Protein AF-A0A967PV25-F1 (afdb_monomer_lite)

Secondary structure (DSSP, 8-state):
--SS-S-EEE--SSSHHHHHHHTTSTT--EEE-SSHHHHHHHHHHH--SEEE-

pLDDT: mean 96.58, std 4.16, range [71.19, 98.69]

Radius of gyrati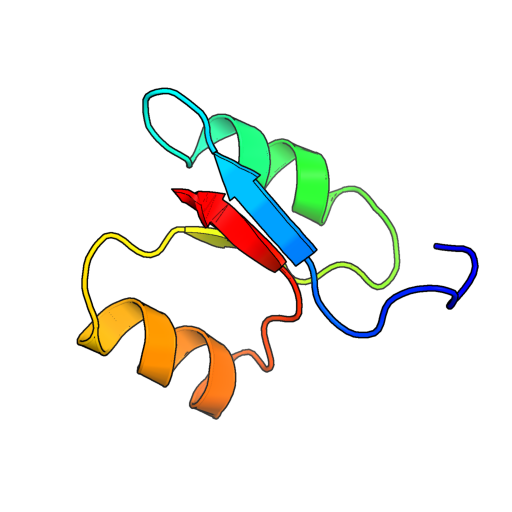on: 10.34 Å; chains: 1; bounding box: 25×22×22 Å

Foldseek 3Di:
DPPPAQAEEAEDDQQVVVQVVQVVDPPAAEFEDPDPVSVVCCCPPVVHRYYTD

Structure (mmCIF, N/CA/C/O backbone):
data_AF-A0A967PV25-F1
#
_entry.id   AF-A0A967PV25-F1
#
loop_
_atom_site.group_PDB
_atom_site.id
_atom_site.type_symbol
_atom_site.label_atom_id
_atom_site.label_alt_id
_atom_site.label_comp_id
_atom_site.label_asym_id
_atom_site.label_entity_id
_atom_site.label_seq_id
_atom_site.pdbx_PDB_ins_code
_atom_site.Cartn_x
_atom_site.Cartn_y
_atom_site.Cartn_z
_atom_site.occupancy
_atom_site.B_iso_or_equiv
_atom_site.auth_seq_id
_atom_site.auth_comp_id
_atom_site.auth_asym_id
_atom_site.auth_atom_id
_atom_site.pdbx_PDB_model_num
ATOM 1 N N . ALA A 1 1 ? -11.412 4.816 9.032 1.00 71.19 1 ALA A N 1
ATOM 2 C CA . ALA A 1 1 ? -11.752 3.778 8.039 1.00 71.19 1 ALA A CA 1
ATOM 3 C C . ALA A 1 1 ? -13.076 3.143 8.451 1.00 71.19 1 ALA A C 1
ATOM 5 O O . ALA A 1 1 ? -13.187 2.776 9.614 1.00 71.19 1 ALA A O 1
ATOM 6 N N . THR A 1 2 ? -14.070 3.074 7.559 1.00 87.06 2 THR A N 1
ATOM 7 C CA . THR A 1 2 ? -15.411 2.518 7.854 1.00 87.06 2 THR A CA 1
ATOM 8 C C . THR A 1 2 ? -15.464 0.989 7.771 1.00 87.06 2 THR A C 1
ATOM 10 O O . THR A 1 2 ? -16.432 0.388 8.216 1.00 87.06 2 THR A O 1
ATOM 13 N N . GLY A 1 3 ? -14.414 0.351 7.238 1.00 88.25 3 GLY A N 1
ATOM 14 C CA . GLY A 1 3 ? -14.344 -1.104 7.072 1.00 88.25 3 GLY A CA 1
ATOM 15 C C . GLY A 1 3 ? -15.028 -1.629 5.806 1.00 88.25 3 GLY A C 1
ATOM 16 O O . GLY A 1 3 ? -15.036 -2.835 5.596 1.00 88.25 3 GLY A O 1
ATOM 17 N N . GLU A 1 4 ? -15.549 -0.750 4.944 1.00 94.69 4 GLU A N 1
ATOM 18 C CA . GLU A 1 4 ? -16.186 -1.122 3.665 1.00 94.69 4 GLU A CA 1
ATOM 19 C C . GLU A 1 4 ? -15.212 -1.776 2.674 1.00 94.69 4 GLU A C 1
ATOM 21 O O . GLU A 1 4 ? -15.617 -2.589 1.846 1.00 94.69 4 GLU A O 1
ATOM 26 N N . CYS A 1 5 ? -13.919 -1.459 2.788 1.00 93.75 5 CYS A N 1
ATOM 27 C CA . CYS A 1 5 ? -12.856 -2.020 1.962 1.00 93.75 5 CYS A CA 1
ATOM 28 C C . CYS A 1 5 ? -11.764 -2.640 2.837 1.00 93.75 5 CYS A C 1
ATOM 30 O O . CYS A 1 5 ? -11.312 -2.037 3.812 1.00 93.75 5 CYS A O 1
ATOM 32 N N . THR A 1 6 ? -11.290 -3.823 2.438 1.00 94.06 6 THR A N 1
ATOM 33 C CA . THR A 1 6 ? -10.150 -4.503 3.077 1.00 94.06 6 THR A CA 1
ATOM 34 C C . THR A 1 6 ? -8.803 -4.013 2.548 1.00 94.06 6 THR A C 1
ATOM 36 O O . THR A 1 6 ? -7.812 -4.047 3.276 1.00 94.06 6 THR A O 1
ATOM 39 N N . HIS A 1 7 ? -8.769 -3.542 1.297 1.00 96.56 7 HIS A N 1
ATOM 40 C CA . HIS A 1 7 ? -7.567 -3.094 0.601 1.00 96.56 7 HIS A CA 1
ATOM 41 C C . HIS A 1 7 ? -7.841 -1.854 -0.249 1.00 96.56 7 HIS A C 1
ATOM 43 O O . HIS A 1 7 ? -8.952 -1.683 -0.750 1.00 96.56 7 HIS A O 1
ATOM 49 N N . GLY A 1 8 ? -6.820 -1.019 -0.436 1.00 97.06 8 GLY A N 1
ATOM 50 C CA . GLY A 1 8 ? -6.876 0.163 -1.294 1.00 97.06 8 GLY A CA 1
ATOM 51 C C . GLY A 1 8 ? -5.683 0.268 -2.240 1.00 97.06 8 GLY A C 1
ATOM 52 O O . GLY A 1 8 ? -4.619 -0.297 -1.989 1.00 97.06 8 GLY A O 1
ATOM 53 N N . ILE A 1 9 ? -5.867 1.023 -3.321 1.00 97.62 9 ILE A N 1
ATOM 54 C CA . ILE A 1 9 ? -4.805 1.438 -4.241 1.00 97.62 9 ILE A CA 1
ATOM 55 C C . ILE A 1 9 ? -4.913 2.954 -4.401 1.00 97.62 9 ILE A C 1
ATOM 57 O O . ILE A 1 9 ? -6.013 3.468 -4.609 1.00 97.62 9 ILE A O 1
ATOM 61 N N . VAL A 1 10 ? -3.792 3.661 -4.298 1.00 97.62 10 VAL A N 1
ATOM 62 C CA . VAL A 1 10 ? -3.692 5.100 -4.566 1.00 97.62 10 VAL A CA 1
ATOM 63 C C . VAL A 1 10 ? -2.664 5.310 -5.667 1.00 97.62 10 VAL A C 1
ATOM 65 O O . VAL A 1 10 ? -1.580 4.742 -5.605 1.00 97.62 10 VAL A O 1
ATOM 68 N N . VAL A 1 11 ? -3.009 6.108 -6.670 1.00 96.88 11 VAL A N 1
ATOM 69 C CA . VAL A 1 11 ? -2.131 6.396 -7.807 1.00 96.88 11 VAL A CA 1
ATOM 70 C C . VAL A 1 11 ? -1.863 7.893 -7.823 1.00 96.88 11 VAL A C 1
ATOM 72 O O . VAL A 1 11 ? -2.809 8.680 -7.910 1.00 96.88 11 VAL A O 1
ATOM 75 N N . ASP A 1 12 ? -0.596 8.282 -7.725 1.00 94.69 12 ASP A N 1
ATOM 76 C CA . ASP A 1 12 ? -0.149 9.657 -7.933 1.00 94.69 12 ASP A CA 1
ATOM 77 C C . ASP A 1 12 ? 1.079 9.700 -8.870 1.00 94.69 12 ASP A C 1
ATOM 79 O O . ASP A 1 12 ? 1.289 8.784 -9.659 1.00 94.69 12 ASP A O 1
ATOM 83 N N . GLY A 1 13 ? 1.831 10.804 -8.902 1.00 96.19 13 GLY A N 1
ATOM 84 C CA . GLY A 1 13 ? 3.003 10.917 -9.776 1.00 96.19 13 GLY A CA 1
ATOM 85 C C . GLY A 1 13 ? 4.237 10.143 -9.294 1.00 96.19 13 GLY A C 1
ATOM 86 O O . GLY A 1 13 ? 5.035 9.708 -10.118 1.00 96.19 13 GLY A O 1
ATOM 87 N N . ALA A 1 14 ? 4.426 10.010 -7.981 1.00 96.00 14 ALA A N 1
ATOM 88 C CA . ALA A 1 14 ? 5.597 9.373 -7.369 1.00 96.00 14 ALA A CA 1
ATOM 89 C C . ALA A 1 14 ? 5.238 8.337 -6.286 1.00 96.00 14 ALA A C 1
ATOM 91 O O . ALA A 1 14 ? 6.133 7.711 -5.716 1.00 96.00 14 ALA A O 1
ATOM 92 N N . GLY A 1 15 ? 3.968 8.258 -5.894 1.00 97.44 15 GLY A N 1
ATOM 93 C CA . GLY A 1 15 ? 3.382 7.414 -4.858 1.00 97.44 15 GLY A CA 1
ATOM 94 C C . GLY A 1 15 ? 3.834 7.711 -3.420 1.00 97.44 15 GLY A C 1
ATOM 95 O O . GLY A 1 15 ? 3.163 7.306 -2.463 1.00 97.4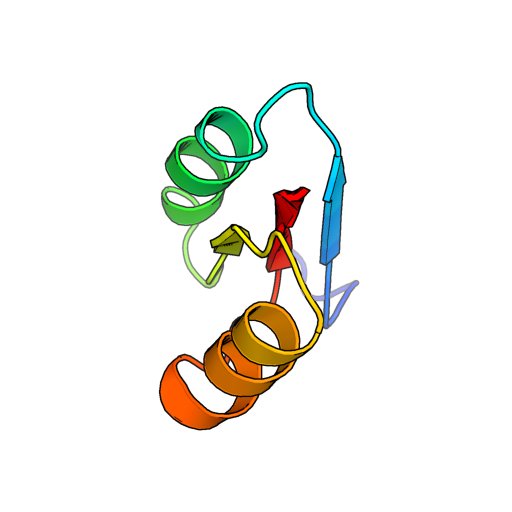4 15 GLY A O 1
ATOM 96 N N . ILE A 1 16 ? 4.944 8.435 -3.222 1.00 98.19 16 ILE A N 1
ATOM 97 C CA . ILE A 1 16 ? 5.492 8.763 -1.895 1.00 98.19 16 ILE A CA 1
ATOM 98 C C . ILE A 1 16 ? 4.608 9.753 -1.132 1.00 98.19 16 ILE A C 1
ATOM 100 O O . ILE A 1 16 ? 4.430 9.615 0.078 1.00 98.19 16 ILE A O 1
ATOM 104 N N . GLY A 1 17 ? 4.015 10.724 -1.834 1.00 98.06 17 GLY A N 1
ATOM 105 C CA . GLY A 1 17 ? 3.100 11.702 -1.247 1.00 98.06 17 GLY A CA 1
ATOM 106 C C . GLY A 1 17 ? 1.864 11.018 -0.674 1.00 98.06 17 GLY A C 1
ATOM 107 O O . GLY A 1 17 ? 1.555 11.183 0.511 1.00 98.06 17 GLY A O 1
ATOM 108 N N . SER A 1 18 ? 1.220 10.171 -1.482 1.00 98.06 18 SER A N 1
ATOM 109 C CA . SER A 1 18 ? 0.090 9.357 -1.036 1.00 98.06 18 SER A CA 1
ATOM 110 C C . SER A 1 18 ? 0.459 8.428 0.112 1.00 98.06 18 SER A C 1
ATOM 112 O O . SER A 1 18 ? 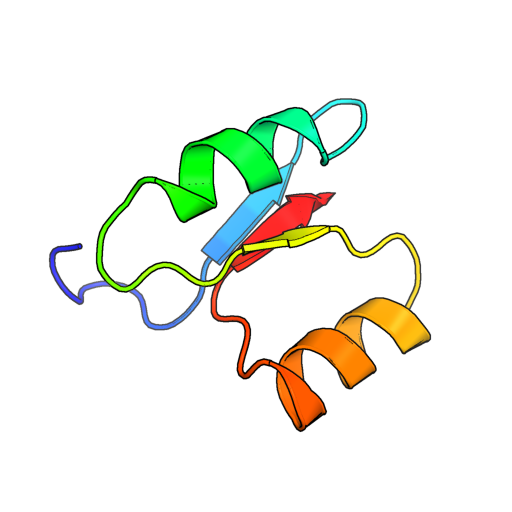-0.300 8.349 1.074 1.00 98.06 18 SER A O 1
ATOM 114 N N . ALA A 1 19 ? 1.626 7.774 0.080 1.00 98.38 19 ALA A N 1
ATOM 115 C CA . ALA A 1 19 ? 2.055 6.910 1.181 1.00 98.38 19 ALA A CA 1
ATOM 116 C C . ALA A 1 19 ? 2.222 7.691 2.494 1.00 98.38 19 ALA A C 1
ATOM 118 O O . ALA A 1 19 ? 1.752 7.244 3.544 1.00 98.38 19 ALA A O 1
ATOM 119 N N . MET A 1 20 ? 2.861 8.866 2.453 1.00 98.38 20 MET A N 1
ATOM 120 C CA . MET A 1 20 ? 3.058 9.710 3.636 1.00 98.38 20 MET A CA 1
ATOM 121 C C . MET A 1 20 ? 1.729 10.153 4.250 1.00 98.38 20 MET A C 1
ATOM 123 O O . MET A 1 20 ? 1.571 10.082 5.470 1.00 98.38 20 MET A O 1
ATOM 127 N N . VAL A 1 21 ? 0.778 10.597 3.421 1.00 98.12 21 VAL A N 1
ATOM 128 C CA . VAL A 1 21 ? -0.532 11.080 3.882 1.00 98.12 21 VAL A CA 1
ATOM 129 C C . VAL A 1 21 ? -1.419 9.924 4.343 1.00 98.12 21 VAL A C 1
ATOM 131 O O . VAL A 1 21 ? -1.991 9.994 5.430 1.00 98.12 21 VAL A O 1
ATOM 134 N N . ALA A 1 22 ? -1.505 8.837 3.574 1.00 97.56 22 ALA A N 1
ATOM 135 C CA . ALA A 1 22 ? -2.347 7.688 3.898 1.00 97.56 22 ALA A CA 1
ATOM 136 C C . ALA A 1 22 ? -1.949 7.043 5.233 1.00 97.56 22 ALA A C 1
ATOM 138 O O . ALA A 1 22 ? -2.817 6.723 6.043 1.00 97.56 22 ALA A O 1
ATOM 139 N N . ASN A 1 23 ? -0.648 6.945 5.525 1.00 98.06 23 ASN A N 1
ATOM 140 C CA . ASN A 1 23 ? -0.153 6.415 6.799 1.00 98.06 23 ASN A CA 1
ATOM 141 C C . ASN A 1 23 ? -0.468 7.301 8.022 1.00 98.06 23 ASN A C 1
ATOM 143 O O . ASN A 1 23 ? -0.246 6.872 9.153 1.00 98.06 23 ASN A O 1
ATOM 147 N N . LYS A 1 24 ? -1.000 8.522 7.846 1.00 98.00 24 LYS A N 1
ATOM 148 C CA . LYS A 1 24 ? -1.530 9.327 8.964 1.00 98.00 24 LYS A CA 1
ATOM 149 C C . LYS A 1 24 ? -2.917 8.874 9.423 1.00 98.00 24 LYS A C 1
ATOM 151 O O . LYS A 1 24 ? -3.360 9.294 10.490 1.00 98.00 24 LYS A O 1
ATOM 156 N N . VAL A 1 25 ? -3.609 8.039 8.647 1.00 96.75 25 VAL A N 1
ATOM 157 C CA . VAL A 1 25 ? -4.948 7.545 8.982 1.00 96.75 25 VAL A CA 1
ATOM 158 C C . VAL A 1 25 ? -4.837 6.300 9.874 1.00 96.75 25 VAL A C 1
ATOM 160 O O . VAL A 1 25 ? -4.222 5.313 9.465 1.00 96.75 25 VAL A O 1
ATOM 163 N N . PRO A 1 26 ? -5.462 6.279 11.069 1.00 95.69 26 PRO A N 1
ATOM 164 C CA . PRO A 1 26 ? -5.449 5.100 11.931 1.00 95.69 26 PRO A CA 1
ATOM 165 C C . PRO A 1 26 ? -5.962 3.843 11.216 1.00 95.69 26 PRO A C 1
ATOM 167 O O . PRO A 1 26 ? -7.033 3.850 10.604 1.00 95.69 26 PRO A O 1
ATOM 170 N N . GLY A 1 27 ? -5.187 2.759 11.311 1.00 94.88 27 GLY A N 1
ATOM 171 C CA . GLY A 1 27 ? -5.488 1.471 10.677 1.00 94.88 27 GLY A CA 1
ATOM 172 C C . GLY A 1 27 ? -5.032 1.342 9.219 1.00 94.88 27 GLY A C 1
ATOM 173 O O . GLY A 1 27 ? -5.132 0.251 8.656 1.00 94.88 27 GLY A O 1
ATOM 174 N N . VAL A 1 28 ? -4.498 2.403 8.609 1.00 97.44 28 VAL A N 1
ATOM 175 C CA . VAL A 1 28 ? -3.901 2.342 7.270 1.00 97.44 28 VAL A CA 1
ATOM 176 C C . VAL A 1 28 ? -2.414 2.006 7.366 1.00 97.44 28 VAL A C 1
ATOM 178 O O . VAL A 1 28 ? -1.686 2.549 8.192 1.00 97.44 28 VAL A O 1
ATOM 181 N N . ARG A 1 29 ? -1.980 1.089 6.502 1.00 97.88 29 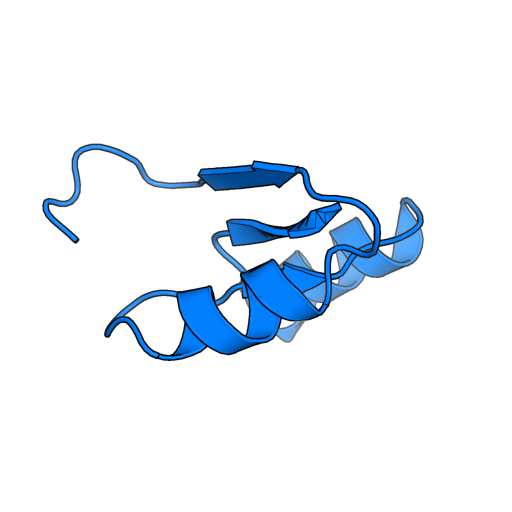ARG A N 1
ATOM 182 C CA . ARG A 1 29 ? -0.588 0.706 6.257 1.00 97.88 29 ARG A CA 1
ATOM 183 C C . ARG A 1 29 ? -0.349 0.805 4.756 1.00 97.88 29 ARG A C 1
ATOM 185 O O . ARG A 1 29 ? -0.552 -0.166 4.024 1.00 97.88 29 ARG A O 1
ATOM 192 N N . ALA A 1 30 ? 0.003 2.004 4.311 1.00 98.38 30 ALA A N 1
ATOM 193 C CA . ALA A 1 30 ? 0.273 2.305 2.917 1.00 98.38 30 ALA A CA 1
ATOM 194 C C . ALA A 1 30 ? 1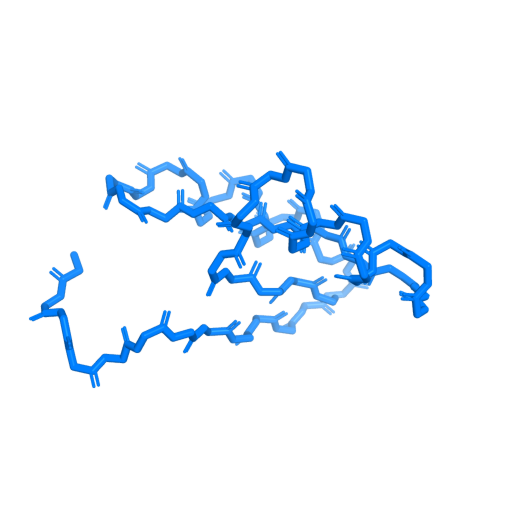.741 2.041 2.576 1.00 98.38 30 ALA A C 1
ATOM 196 O O . ALA A 1 30 ? 2.636 2.504 3.288 1.00 98.38 30 ALA A O 1
ATOM 197 N N . ALA A 1 31 ? 1.981 1.325 1.482 1.00 98.56 31 ALA A N 1
ATOM 198 C CA . ALA A 1 31 ? 3.313 1.035 0.974 1.00 98.56 31 ALA A CA 1
ATOM 199 C C . ALA A 1 31 ? 3.452 1.526 -0.466 1.00 98.56 31 ALA A C 1
ATOM 201 O O . ALA A 1 31 ? 2.675 1.131 -1.335 1.00 98.56 31 ALA A O 1
ATOM 202 N N . LEU A 1 32 ? 4.475 2.348 -0.701 1.00 98.44 32 LEU A N 1
ATOM 203 C CA . LEU A 1 32 ? 4.936 2.670 -2.043 1.00 98.44 32 LEU A CA 1
ATOM 204 C C . LEU A 1 32 ? 5.593 1.432 -2.642 1.00 98.44 32 LEU A C 1
ATOM 206 O O . LEU A 1 32 ? 6.550 0.905 -2.070 1.00 98.44 32 LEU A O 1
ATOM 210 N N . CYS A 1 33 ? 5.085 0.967 -3.777 1.00 98.12 33 CYS A N 1
ATOM 211 C CA . CYS A 1 33 ? 5.695 -0.131 -4.516 1.00 98.12 33 CYS A CA 1
ATOM 212 C C . CYS A 1 33 ? 5.908 0.294 -5.962 1.00 98.12 33 CYS A C 1
ATOM 214 O O . CYS A 1 33 ? 5.012 0.818 -6.607 1.00 98.12 33 CYS A O 1
ATOM 216 N N . TYR A 1 34 ? 7.103 0.044 -6.471 1.00 96.38 34 TYR A N 1
ATOM 217 C CA . TYR A 1 34 ? 7.515 0.416 -7.826 1.00 96.38 34 TYR A CA 1
ATOM 218 C C . TYR A 1 34 ? 7.787 -0.817 -8.697 1.00 96.38 34 TYR A C 1
ATOM 220 O O . TYR A 1 34 ? 8.110 -0.696 -9.875 1.00 96.38 34 TYR A O 1
ATOM 228 N N . ASP A 1 35 ? 7.646 -2.014 -8.125 1.00 97.62 35 ASP A N 1
ATOM 229 C CA . ASP A 1 35 ? 7.791 -3.290 -8.811 1.00 97.62 35 ASP A CA 1
ATOM 230 C C . ASP A 1 35 ? 7.048 -4.418 -8.066 1.00 97.62 35 ASP A C 1
ATOM 232 O O . ASP A 1 35 ? 6.465 -4.242 -6.991 1.00 97.62 35 ASP A O 1
ATOM 236 N N . LEU A 1 36 ? 7.065 -5.618 -8.648 1.00 98.25 36 LEU A N 1
ATOM 237 C CA . LEU A 1 36 ? 6.389 -6.782 -8.078 1.00 98.25 36 LEU A CA 1
ATOM 238 C C . LEU A 1 36 ? 7.039 -7.262 -6.766 1.00 98.25 36 LEU A C 1
ATOM 240 O O . LEU A 1 36 ? 6.348 -7.796 -5.897 1.00 98.25 36 LEU A O 1
ATOM 244 N N . SER A 1 37 ? 8.355 -7.085 -6.609 1.00 98.38 37 SER A N 1
ATOM 245 C CA . SER A 1 37 ? 9.086 -7.461 -5.391 1.00 98.38 37 SER A CA 1
ATOM 246 C C . SER A 1 37 ? 8.671 -6.616 -4.193 1.00 98.38 37 SER A C 1
ATOM 248 O O . SER A 1 37 ? 8.382 -7.164 -3.132 1.00 98.38 37 SER A O 1
ATOM 250 N N . THR A 1 38 ? 8.583 -5.300 -4.367 1.00 98.00 38 THR A N 1
ATOM 251 C CA . THR A 1 38 ? 8.146 -4.362 -3.330 1.00 98.00 38 THR A CA 1
ATOM 252 C C . THR A 1 38 ? 6.678 -4.565 -2.978 1.00 98.00 38 THR A C 1
ATOM 254 O O . THR A 1 38 ? 6.333 -4.559 -1.795 1.00 98.00 38 THR A O 1
ATOM 257 N N . ALA A 1 39 ? 5.827 -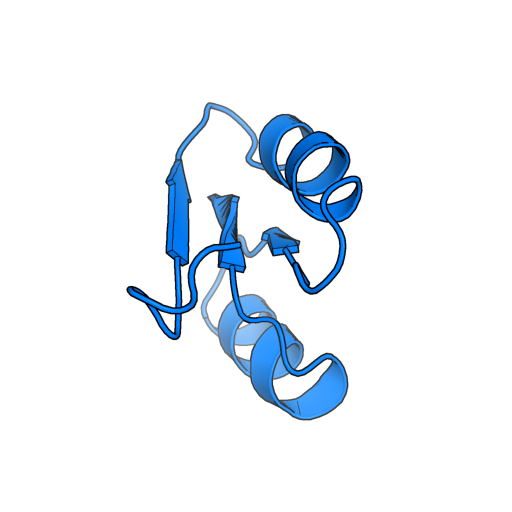4.872 -3.963 1.00 98.12 39 ALA A N 1
ATOM 258 C CA . ALA A 1 39 ? 4.431 -5.235 -3.719 1.00 98.12 39 ALA A CA 1
ATOM 259 C C . ALA A 1 39 ? 4.294 -6.509 -2.862 1.00 98.12 39 ALA A C 1
ATOM 261 O O . ALA A 1 39 ? 3.521 -6.525 -1.904 1.00 98.12 39 ALA A O 1
ATOM 262 N N . ARG A 1 40 ? 5.076 -7.560 -3.149 1.00 98.56 40 ARG A N 1
ATOM 263 C CA . ARG A 1 40 ? 5.090 -8.798 -2.343 1.00 98.56 40 ARG A CA 1
ATOM 264 C C . ARG A 1 40 ? 5.638 -8.556 -0.940 1.00 98.56 40 ARG A C 1
ATOM 266 O O . ARG A 1 40 ? 4.970 -8.876 0.042 1.00 98.56 40 ARG A O 1
ATOM 273 N N . ASN A 1 41 ? 6.800 -7.911 -0.848 1.00 98.44 41 ASN A N 1
ATOM 274 C CA . ASN A 1 41 ? 7.461 -7.624 0.421 1.00 98.44 41 ASN A CA 1
ATOM 275 C C . ASN A 1 41 ? 6.577 -6.774 1.350 1.00 98.44 41 ASN A C 1
ATOM 277 O O . ASN A 1 41 ? 6.482 -7.058 2.545 1.00 98.44 41 ASN A O 1
ATOM 281 N N . SER A 1 42 ? 5.866 -5.779 0.802 1.00 98.38 42 SER A N 1
ATOM 282 C CA . SER A 1 42 ? 4.973 -4.929 1.594 1.00 98.38 42 SER A CA 1
ATOM 283 C C . SER A 1 42 ? 3.826 -5.712 2.236 1.00 98.38 42 SER A C 1
ATOM 285 O O . SER A 1 42 ? 3.453 -5.438 3.381 1.00 98.38 42 SER A O 1
ATOM 287 N N . ARG A 1 43 ? 3.289 -6.726 1.550 1.00 97.81 43 ARG A N 1
ATOM 288 C CA . ARG A 1 43 ? 2.286 -7.623 2.125 1.00 97.81 43 ARG A CA 1
ATOM 289 C C . ARG A 1 43 ? 2.902 -8.576 3.145 1.00 97.81 43 ARG A C 1
ATOM 291 O O . ARG A 1 43 ? 2.388 -8.660 4.256 1.00 97.81 43 ARG A O 1
ATOM 298 N N . GLU A 1 44 ? 3.971 -9.272 2.780 1.00 98.38 44 GLU A N 1
ATOM 299 C CA . GLU A 1 44 ? 4.563 -10.350 3.585 1.00 98.38 44 GLU A CA 1
ATOM 300 C C . GLU A 1 44 ? 5.143 -9.851 4.914 1.00 98.38 44 GLU A C 1
ATOM 302 O O . GLU A 1 44 ? 4.956 -10.495 5.944 1.00 98.38 44 GLU A O 1
ATOM 307 N N . HIS A 1 45 ? 5.796 -8.687 4.914 1.00 98.00 45 HIS A N 1
ATOM 308 C CA . HIS A 1 45 ? 6.505 -8.185 6.094 1.00 98.00 45 HIS A CA 1
ATOM 309 C C . HIS A 1 45 ? 5.752 -7.083 6.835 1.00 98.00 45 HIS A C 1
ATOM 311 O O . HIS A 1 45 ? 5.794 -7.025 8.062 1.00 98.00 45 HIS A O 1
ATOM 317 N N . ASN A 1 46 ? 5.042 -6.218 6.106 1.00 97.44 46 ASN A N 1
ATOM 318 C CA . ASN A 1 46 ? 4.405 -5.039 6.699 1.00 97.44 46 ASN A CA 1
ATOM 319 C C . ASN A 1 46 ? 2.883 -5.188 6.819 1.00 97.44 46 ASN A C 1
ATOM 321 O O . ASN A 1 46 ? 2.225 -4.373 7.477 1.00 97.44 46 ASN A O 1
ATOM 325 N N . HIS A 1 47 ? 2.310 -6.231 6.203 1.00 98.00 47 HIS A N 1
ATOM 326 C CA . HIS A 1 47 ? 0.867 -6.420 6.091 1.00 98.00 47 HIS A CA 1
ATOM 327 C C . HIS A 1 47 ? 0.186 -5.136 5.577 1.00 98.00 47 HIS A C 1
ATOM 329 O O . HIS A 1 47 ? -0.800 -4.654 6.144 1.00 98.00 47 HIS A O 1
ATOM 335 N N . ALA A 1 48 ? 0.780 -4.539 4.534 1.00 98.38 48 ALA A N 1
ATOM 336 C CA . ALA A 1 48 ? 0.276 -3.327 3.905 1.00 98.38 48 ALA A CA 1
ATOM 337 C C . ALA A 1 48 ? -1.124 -3.572 3.327 1.00 98.38 48 ALA A C 1
ATOM 339 O O . ALA A 1 48 ? -1.351 -4.541 2.593 1.00 98.38 48 ALA A O 1
ATOM 340 N N . ASN A 1 49 ? -2.064 -2.691 3.666 1.00 97.94 49 ASN A N 1
ATOM 341 C CA . ASN A 1 49 ? -3.447 -2.737 3.193 1.00 97.94 49 ASN A CA 1
ATOM 342 C C . ASN A 1 49 ? -3.759 -1.643 2.166 1.00 97.94 49 ASN A C 1
ATOM 344 O O . ASN A 1 49 ? -4.844 -1.650 1.590 1.00 97.94 49 ASN A O 1
ATOM 348 N N . VAL A 1 50 ? -2.809 -0.751 1.886 1.00 98.31 50 VAL A N 1
ATOM 349 C CA . VAL A 1 50 ? -2.899 0.214 0.792 1.00 98.31 50 VAL A CA 1
ATOM 350 C C . VAL A 1 50 ? -1.622 0.153 -0.045 1.00 98.31 50 VAL A C 1
ATOM 352 O O . VAL A 1 50 ? -0.520 0.255 0.489 1.00 98.31 50 VAL A O 1
ATOM 355 N N . LEU A 1 51 ? -1.772 -0.020 -1.354 1.00 98.50 51 LEU A N 1
ATOM 356 C CA . LEU A 1 51 ? -0.693 0.101 -2.333 1.00 98.50 51 LEU A CA 1
ATOM 357 C C . LEU A 1 51 ? -0.660 1.541 -2.852 1.00 98.50 51 LEU A C 1
ATOM 359 O O . LEU A 1 51 ? -1.710 2.061 -3.228 1.00 98.50 51 LEU A O 1
ATOM 363 N N . THR A 1 52 ? 0.509 2.174 -2.899 1.00 98.69 52 THR A N 1
ATOM 364 C CA . THR A 1 52 ? 0.683 3.458 -3.590 1.00 98.69 52 THR A CA 1
ATOM 365 C C . THR A 1 52 ? 1.635 3.310 -4.771 1.00 98.69 52 THR A C 1
ATOM 367 O O . THR A 1 52 ? 2.633 2.590 -4.673 1.00 98.69 52 THR A O 1
ATOM 370 N N . LEU A 1 53 ? 1.276 3.952 -5.884 1.00 97.06 53 LEU A N 1
ATOM 371 C CA . LEU A 1 53 ? 1.995 3.969 -7.160 1.00 97.06 53 LEU A CA 1
ATOM 372 C C . LEU A 1 53 ? 2.301 5.415 -7.556 1.00 97.06 53 LEU A C 1
ATOM 374 O O . LEU A 1 53 ? 1.397 6.264 -7.356 1.00 97.06 53 LEU A O 1
#

Sequence (53 aa):
ATGECTHGIVVDGAGIGSAMVANKVPGVRAALCYDLSTARNSREHNHANVLTL